Protein AF-N4X9B3-F1 (afdb_monomer_lite)

Radius of gyration: 30.86 Å; chains: 1; bounding box: 71×64×68 Å

pLDDT: mean 73.77, std 20.28, range [36.12, 97.56]

Secondary structure (DSSP, 8-state):
--SEEESS---TTS-TTTTEEESS-TT-HHHHHHHHHH-TT-SSHHHHHHHHHHHHHHHHHHHHHHHHHHHHHHS--------------------------------------------------------GGG-------PPPPPPHHHHHHHHHHHHHT--HHHHHHHHTTS--

Structure (mmCIF, N/CA/C/O backbone):
data_AF-N4X9B3-F1
#
_entry.id   AF-N4X9B3-F1
#
loop_
_atom_site.group_PDB
_atom_site.id
_atom_site.type_symbol
_atom_site.label_atom_id
_atom_site.label_alt_id
_atom_site.label_comp_id
_atom_site.label_asym_id
_atom_site.label_entity_id
_atom_site.label_seq_id
_atom_site.pdbx_PDB_ins_code
_atom_site.Cartn_x
_atom_site.Cartn_y
_atom_site.Cartn_z
_atom_site.occupancy
_atom_site.B_iso_or_equiv
_atom_site.auth_seq_id
_atom_site.auth_comp_id
_atom_site.auth_asym_id
_atom_site.auth_atom_id
_atom_site.pdbx_PDB_model_num
ATOM 1 N N . MET A 1 1 ? -3.270 -14.265 3.315 1.00 54.16 1 MET A N 1
ATOM 2 C CA . MET A 1 1 ? -1.987 -13.672 3.742 1.00 54.16 1 MET A CA 1
ATOM 3 C C . MET A 1 1 ? -2.144 -12.175 3.695 1.00 54.16 1 MET A C 1
ATOM 5 O O . MET A 1 1 ? -2.194 -11.606 2.605 1.00 54.16 1 MET A O 1
ATOM 9 N N . ASP A 1 2 ? -2.333 -11.553 4.848 1.00 78.19 2 ASP A N 1
ATOM 10 C CA . ASP A 1 2 ? -2.399 -10.099 4.936 1.00 78.19 2 ASP A CA 1
ATOM 11 C C . ASP A 1 2 ? -0.998 -9.547 4.698 1.00 78.19 2 ASP A C 1
ATOM 13 O O . ASP A 1 2 ? -0.010 -10.062 5.212 1.00 78.19 2 ASP A O 1
ATOM 17 N N . THR A 1 3 ? -0.888 -8.576 3.798 1.00 89.25 3 THR A N 1
ATOM 18 C CA . THR A 1 3 ? 0.404 -8.013 3.368 1.00 89.25 3 THR A CA 1
ATOM 19 C C . THR A 1 3 ? 0.916 -6.963 4.350 1.00 89.25 3 THR A C 1
ATOM 21 O O . THR A 1 3 ? 2.100 -6.630 4.332 1.00 89.25 3 THR A O 1
ATOM 24 N N . ILE A 1 4 ? 0.026 -6.452 5.200 1.00 93.12 4 ILE A N 1
ATOM 25 C CA . ILE A 1 4 ? 0.251 -5.367 6.150 1.00 93.12 4 ILE A CA 1
ATOM 26 C C . ILE A 1 4 ? -0.215 -5.844 7.522 1.00 93.12 4 ILE A C 1
ATOM 28 O O . ILE A 1 4 ? -1.193 -6.585 7.622 1.00 93.12 4 ILE A O 1
ATOM 32 N N . LYS A 1 5 ? 0.499 -5.419 8.559 1.00 91.62 5 LYS A N 1
ATOM 33 C CA . LYS A 1 5 ? 0.134 -5.580 9.962 1.00 91.62 5 LYS A CA 1
ATOM 34 C C . LYS A 1 5 ? 0.232 -4.241 10.678 1.00 91.62 5 LYS A C 1
ATOM 36 O O . LYS A 1 5 ? 0.987 -3.355 10.274 1.00 91.62 5 LYS A O 1
ATOM 41 N N . ARG A 1 6 ? -0.488 -4.139 11.786 1.00 90.44 6 ARG A N 1
ATOM 42 C CA . ARG A 1 6 ? -0.402 -3.019 12.713 1.00 90.44 6 ARG A CA 1
ATOM 43 C C . ARG A 1 6 ? 0.499 -3.408 13.887 1.00 90.44 6 ARG A C 1
ATOM 45 O O . ARG A 1 6 ? 0.304 -4.452 14.501 1.00 90.44 6 ARG A O 1
ATOM 52 N N . VAL A 1 7 ? 1.517 -2.594 14.161 1.00 89.25 7 VAL A N 1
ATOM 53 C CA . VAL A 1 7 ? 2.490 -2.831 15.246 1.00 89.25 7 VAL A CA 1
ATOM 54 C C . VAL A 1 7 ? 1.980 -2.304 16.584 1.00 89.25 7 VAL A C 1
ATOM 56 O O . VAL A 1 7 ? 2.320 -2.849 17.630 1.00 89.25 7 VAL A O 1
ATOM 59 N N . ARG A 1 8 ? 1.164 -1.246 16.557 1.00 82.81 8 ARG A N 1
ATOM 60 C CA . ARG A 1 8 ? 0.613 -0.590 17.748 1.00 82.81 8 ARG A CA 1
ATOM 61 C C . ARG A 1 8 ? -0.896 -0.420 17.625 1.00 82.81 8 ARG A C 1
ATOM 63 O O . ARG A 1 8 ? -1.336 -0.079 16.531 1.00 82.81 8 ARG A O 1
ATOM 70 N N . PRO A 1 9 ? -1.675 -0.613 18.702 1.00 82.94 9 PRO A N 1
ATOM 71 C CA . PRO A 1 9 ? -3.110 -0.347 18.686 1.00 82.94 9 PRO A CA 1
ATOM 72 C C . PRO A 1 9 ? -3.422 1.060 18.168 1.00 82.94 9 PRO A C 1
ATOM 74 O O . PRO A 1 9 ? -2.668 1.996 18.432 1.00 82.94 9 PRO A O 1
ATOM 77 N N . THR A 1 10 ? -4.518 1.196 17.425 1.00 82.81 10 THR A N 1
ATOM 78 C CA . THR A 1 10 ? -5.008 2.499 16.964 1.00 82.81 10 THR A CA 1
ATOM 79 C C . THR A 1 10 ? -5.423 3.331 18.178 1.00 82.81 10 THR A C 1
ATOM 81 O O . THR A 1 10 ? -6.200 2.853 19.002 1.00 82.81 10 THR A O 1
ATOM 84 N N . SER A 1 11 ? -4.877 4.542 18.287 1.00 85.38 11 SER A N 1
ATOM 85 C CA . SER A 1 11 ? -5.268 5.564 19.262 1.00 85.38 11 SER A CA 1
ATOM 86 C C . SER A 1 11 ? -5.831 6.765 18.509 1.00 85.38 11 SER A C 1
ATOM 88 O O . SER A 1 11 ? -5.355 7.050 17.410 1.00 85.38 11 SER A O 1
ATOM 90 N N . ASP A 1 12 ? -6.784 7.481 19.102 1.00 87.50 12 ASP A N 1
ATOM 91 C CA . ASP A 1 12 ? -7.399 8.671 18.495 1.00 87.50 12 ASP A CA 1
ATOM 92 C C . ASP A 1 12 ? -6.419 9.854 18.399 1.00 87.50 12 ASP A C 1
ATOM 94 O O . ASP A 1 12 ? -6.560 10.718 17.535 1.00 87.50 12 ASP A O 1
ATOM 98 N N . ASP A 1 13 ? -5.381 9.860 19.240 1.00 90.19 13 ASP A N 1
ATOM 99 C CA . ASP A 1 13 ? -4.345 10.900 19.258 1.00 90.19 13 ASP A CA 1
ATOM 100 C C . ASP A 1 13 ? -3.290 10.735 18.147 1.00 90.19 13 ASP A C 1
ATOM 102 O O . ASP A 1 13 ? -2.460 11.622 17.928 1.00 90.19 13 ASP A O 1
ATOM 106 N N . GLU A 1 14 ? -3.260 9.586 17.463 1.00 89.44 14 GLU A N 1
ATOM 107 C CA . GLU A 1 14 ? -2.256 9.278 16.444 1.00 89.44 14 GLU A CA 1
ATOM 108 C C . GLU A 1 14 ? -2.865 9.155 15.045 1.00 89.44 14 GLU A C 1
ATOM 110 O O . GLU A 1 14 ? -4.003 8.736 14.852 1.00 89.44 14 GLU A O 1
ATOM 115 N N . GLU A 1 15 ? -2.065 9.476 14.026 1.00 89.44 15 GLU A N 1
ATOM 116 C CA . GLU A 1 15 ? -2.485 9.299 12.638 1.00 89.44 15 GLU A CA 1
ATOM 117 C C . GLU A 1 15 ? -2.846 7.826 12.357 1.00 89.44 15 GLU A C 1
ATOM 119 O O . GLU A 1 15 ? -2.089 6.920 12.723 1.00 89.44 15 GLU A O 1
ATOM 124 N N . PRO A 1 16 ? -3.936 7.543 11.622 1.00 86.50 16 PRO A N 1
ATOM 125 C CA . PRO A 1 16 ? -4.442 6.179 11.451 1.00 86.50 16 PRO A CA 1
ATOM 126 C C . PRO A 1 16 ? -3.478 5.256 10.686 1.00 86.50 16 PRO A C 1
ATOM 128 O O . PRO A 1 16 ? -3.551 4.031 10.819 1.00 86.50 16 PRO A O 1
ATOM 131 N N . TRP A 1 17 ? -2.554 5.823 9.902 1.00 87.50 17 TRP A N 1
ATOM 132 C CA . TRP A 1 17 ? -1.505 5.087 9.188 1.00 87.50 17 TRP A CA 1
ATOM 133 C C . TRP A 1 17 ? -0.228 4.861 10.012 1.00 87.50 17 TRP A C 1
ATOM 135 O O . TRP A 1 17 ? 0.674 4.148 9.561 1.00 87.50 17 TRP A O 1
ATOM 145 N N . LYS A 1 18 ? -0.114 5.452 11.206 1.00 89.56 18 LYS A N 1
ATOM 146 C CA . LYS A 1 18 ? 1.061 5.305 12.066 1.00 89.56 18 LYS A CA 1
ATOM 147 C C . LYS A 1 18 ? 1.142 3.876 12.610 1.00 89.56 18 LYS A C 1
ATOM 149 O O . LYS A 1 18 ? 0.149 3.285 13.025 1.00 89.56 18 LYS A O 1
ATOM 154 N N . GLY A 1 19 ? 2.343 3.295 12.570 1.00 89.12 19 GLY A N 1
ATOM 155 C CA . GLY A 1 19 ? 2.579 1.920 13.026 1.00 89.12 19 GLY A CA 1
ATOM 156 C C . GLY A 1 19 ? 2.074 0.826 12.076 1.00 89.12 19 GLY A C 1
ATOM 157 O O . GLY A 1 19 ? 2.030 -0.338 12.478 1.00 89.12 19 GLY A O 1
ATOM 158 N N . LEU A 1 20 ? 1.705 1.169 10.837 1.00 92.06 20 LEU A N 1
ATOM 159 C CA . LEU A 1 20 ? 1.462 0.187 9.783 1.00 92.06 20 LEU A CA 1
ATOM 160 C C . LEU A 1 20 ? 2.781 -0.277 9.168 1.00 92.06 20 LEU A C 1
ATOM 162 O O . LEU A 1 20 ? 3.582 0.529 8.696 1.00 92.06 20 LEU A O 1
ATOM 166 N N . GLU A 1 21 ? 2.975 -1.590 9.111 1.00 93.38 21 GLU A N 1
ATOM 167 C CA . GLU A 1 21 ? 4.160 -2.203 8.521 1.00 93.38 21 GLU A CA 1
ATOM 168 C C . GLU A 1 21 ? 3.781 -3.300 7.534 1.00 93.38 21 GLU A C 1
ATOM 170 O O . GLU A 1 21 ? 2.856 -4.082 7.755 1.00 93.38 21 GLU A O 1
ATOM 175 N N . PHE A 1 22 ? 4.539 -3.405 6.444 1.00 92.88 22 PHE A N 1
ATOM 176 C CA . PHE A 1 22 ? 4.443 -4.565 5.569 1.00 92.88 22 PHE A CA 1
ATOM 177 C C . PHE A 1 22 ? 5.091 -5.773 6.246 1.00 92.88 22 PHE A C 1
ATOM 179 O O . PHE A 1 22 ? 6.189 -5.681 6.793 1.00 92.88 22 PHE A O 1
ATOM 186 N N . ASN A 1 23 ? 4.439 -6.932 6.158 1.00 91.06 23 ASN A N 1
ATOM 187 C CA . ASN A 1 23 ? 4.983 -8.186 6.695 1.00 91.06 23 ASN A CA 1
ATOM 188 C C . ASN A 1 23 ? 6.296 -8.590 6.016 1.00 91.06 23 ASN A C 1
ATOM 190 O O . ASN A 1 23 ? 7.116 -9.305 6.589 1.00 91.06 23 ASN A O 1
ATOM 194 N N . GLN A 1 24 ? 6.494 -8.115 4.789 1.00 89.50 24 GLN A N 1
ATOM 195 C CA . GLN A 1 24 ? 7.703 -8.322 4.016 1.00 89.50 24 GLN A CA 1
ATOM 196 C C . GLN A 1 24 ? 8.525 -7.042 3.938 1.00 89.50 24 GLN A C 1
ATOM 198 O O . GLN A 1 24 ? 7.986 -5.934 3.930 1.00 89.50 24 GLN A O 1
ATOM 203 N N . ARG A 1 25 ? 9.846 -7.200 3.806 1.00 87.44 25 ARG A N 1
ATOM 204 C CA . ARG A 1 25 ? 10.758 -6.066 3.636 1.00 87.44 25 ARG A CA 1
ATOM 205 C C . ARG A 1 25 ? 10.350 -5.232 2.424 1.00 87.44 25 ARG A C 1
ATOM 207 O O . ARG A 1 25 ? 10.086 -5.770 1.343 1.00 87.44 25 ARG A O 1
ATOM 214 N N . PHE A 1 26 ? 10.330 -3.917 2.616 1.00 84.31 26 PHE A N 1
ATOM 215 C CA . PHE A 1 26 ? 9.987 -2.970 1.566 1.00 84.31 26 PHE A CA 1
ATOM 216 C C . PHE A 1 26 ? 10.929 -3.141 0.367 1.00 84.31 26 PHE A C 1
ATOM 218 O O . PHE A 1 26 ? 12.144 -3.226 0.533 1.00 84.31 26 PHE A O 1
ATOM 225 N N . GLY A 1 27 ? 10.361 -3.227 -0.837 1.00 82.44 27 GLY A N 1
ATOM 226 C CA . GLY A 1 27 ? 11.126 -3.422 -2.072 1.00 82.44 27 GLY A CA 1
ATOM 227 C C . GLY A 1 27 ? 11.612 -4.852 -2.335 1.00 82.44 27 GLY A C 1
ATOM 228 O O . GLY A 1 27 ? 12.341 -5.051 -3.298 1.00 82.44 27 GLY A O 1
ATOM 229 N N . SER A 1 28 ? 11.225 -5.843 -1.525 1.00 90.25 28 SER A N 1
ATOM 230 C CA . SER A 1 28 ? 11.498 -7.249 -1.851 1.00 90.25 28 SER A CA 1
ATOM 231 C C . SER A 1 28 ? 10.664 -7.731 -3.046 1.00 90.25 28 SER A C 1
ATOM 233 O O . SER A 1 28 ? 9.491 -7.374 -3.179 1.00 90.25 28 SER A O 1
ATOM 235 N N . ASP A 1 29 ? 11.251 -8.588 -3.887 1.00 92.56 29 ASP A N 1
ATOM 236 C CA . ASP A 1 29 ? 10.563 -9.171 -5.052 1.00 92.56 29 ASP A CA 1
ATOM 237 C C . ASP A 1 29 ? 9.329 -9.982 -4.637 1.00 92.56 29 ASP A C 1
ATOM 239 O O . ASP A 1 29 ? 8.281 -9.907 -5.273 1.00 92.56 29 ASP A O 1
ATOM 243 N N . ARG A 1 30 ? 9.404 -10.668 -3.488 1.00 92.38 30 ARG A N 1
ATOM 244 C CA . ARG A 1 30 ? 8.264 -11.394 -2.913 1.00 92.38 30 ARG A CA 1
ATOM 245 C C . ARG A 1 30 ? 7.073 -10.473 -2.625 1.00 92.38 30 ARG A C 1
ATOM 247 O O . ARG A 1 30 ? 5.941 -10.830 -2.948 1.00 92.38 30 ARG A O 1
ATOM 254 N N . LEU A 1 31 ? 7.316 -9.275 -2.082 1.00 92.75 31 LEU A N 1
ATOM 255 C CA . LEU A 1 31 ? 6.254 -8.308 -1.797 1.00 92.75 31 LEU A CA 1
ATOM 256 C C . LEU A 1 31 ? 5.653 -7.795 -3.103 1.00 92.75 31 LEU A C 1
ATOM 258 O O . LEU A 1 31 ? 4.438 -7.633 -3.211 1.00 92.75 31 LEU A O 1
ATOM 262 N N . TYR A 1 32 ? 6.503 -7.547 -4.101 1.00 93.69 32 TYR A N 1
ATOM 263 C CA . TYR A 1 32 ? 6.062 -7.136 -5.427 1.00 93.69 32 TYR A CA 1
ATOM 264 C C . TYR A 1 32 ? 5.141 -8.183 -6.064 1.00 93.69 32 TYR A C 1
ATOM 266 O O . TYR A 1 32 ? 4.063 -7.821 -6.542 1.00 93.69 32 TYR A O 1
ATOM 274 N N . ASP A 1 33 ? 5.530 -9.457 -6.041 1.00 94.44 33 ASP A N 1
ATOM 275 C CA . ASP A 1 33 ? 4.761 -10.549 -6.639 1.00 94.44 33 ASP A CA 1
ATOM 276 C C . ASP A 1 33 ? 3.417 -10.757 -5.933 1.00 94.44 33 ASP A C 1
ATOM 278 O O . ASP A 1 33 ? 2.380 -10.878 -6.593 1.00 94.44 33 ASP A O 1
ATOM 282 N N . GLU A 1 34 ? 3.392 -10.707 -4.598 1.00 94.75 34 GLU A N 1
ATOM 283 C CA . GLU A 1 34 ? 2.146 -10.777 -3.827 1.00 94.75 34 GLU A CA 1
ATOM 284 C C . GLU A 1 34 ? 1.206 -9.612 -4.137 1.00 94.75 34 GLU A C 1
ATOM 286 O O . GLU A 1 34 ? 0.014 -9.816 -4.392 1.00 94.75 34 GLU A O 1
ATOM 291 N N . LEU A 1 35 ? 1.734 -8.386 -4.155 1.00 95.44 35 LEU A N 1
ATOM 292 C CA . LEU A 1 35 ? 0.951 -7.196 -4.470 1.00 95.44 35 LEU A CA 1
ATOM 293 C C . LEU A 1 35 ? 0.450 -7.214 -5.916 1.00 95.44 35 LEU A C 1
ATOM 295 O O . LEU A 1 35 ? -0.678 -6.802 -6.174 1.00 95.44 35 LEU A O 1
ATOM 299 N N . LYS A 1 36 ? 1.254 -7.709 -6.862 1.00 95.94 36 LYS A N 1
ATOM 300 C CA . LYS A 1 36 ? 0.857 -7.875 -8.265 1.00 95.94 36 LYS A CA 1
ATOM 301 C C . LYS A 1 36 ? -0.261 -8.899 -8.419 1.00 95.94 36 LYS A C 1
ATOM 303 O O . LYS A 1 36 ? -1.176 -8.667 -9.203 1.00 95.94 36 LYS A O 1
ATOM 308 N N . LYS A 1 37 ? -0.200 -10.000 -7.666 1.00 95.56 37 LYS A N 1
ATOM 309 C CA . LYS A 1 37 ? -1.234 -11.038 -7.663 1.00 95.56 37 LYS A CA 1
ATOM 310 C C . LYS A 1 37 ? -2.549 -10.535 -7.063 1.00 95.56 37 LYS A C 1
ATOM 312 O O . LYS A 1 37 ? -3.601 -10.819 -7.621 1.00 95.56 37 LYS A O 1
ATOM 317 N N . LYS A 1 38 ? -2.498 -9.802 -5.944 1.00 95.56 38 LYS A N 1
ATOM 318 C CA . LYS A 1 38 ? -3.699 -9.262 -5.278 1.00 95.56 38 LYS A CA 1
ATOM 319 C C . LYS A 1 38 ? -4.328 -8.087 -6.014 1.00 95.56 38 LYS A C 1
ATOM 321 O O . LYS A 1 38 ? -5.547 -7.970 -6.018 1.00 95.56 38 LYS A O 1
ATOM 326 N N . TYR A 1 39 ? -3.508 -7.219 -6.599 1.00 96.25 39 TYR A N 1
ATOM 327 C CA . TYR A 1 39 ? -3.976 -5.987 -7.221 1.00 96.25 39 TYR A CA 1
ATOM 328 C C . TYR A 1 39 ? -3.512 -5.876 -8.683 1.00 96.25 39 TYR A C 1
ATOM 330 O O . TYR A 1 39 ? -2.706 -4.994 -9.023 1.00 96.25 39 TYR A O 1
ATOM 338 N N . PRO A 1 40 ? -3.994 -6.775 -9.564 1.00 97.12 40 PRO A N 1
ATOM 339 C CA . PRO A 1 40 ? -3.588 -6.810 -10.967 1.00 97.12 40 PRO A CA 1
ATOM 340 C C . PRO A 1 40 ? -4.034 -5.568 -11.752 1.00 97.12 40 PRO A C 1
ATOM 342 O O . PRO A 1 40 ? -3.414 -5.234 -12.758 1.00 97.12 40 PRO A O 1
ATOM 345 N N . GLN A 1 41 ? -5.065 -4.859 -11.282 1.00 97.56 41 GLN A N 1
ATOM 346 C CA . GLN A 1 41 ? -5.617 -3.666 -11.925 1.00 97.56 41 GLN A CA 1
ATOM 347 C C . GLN A 1 41 ? -4.671 -2.458 -11.910 1.00 97.56 41 GLN A C 1
ATOM 349 O O . GLN A 1 41 ? -4.795 -1.574 -12.754 1.00 97.56 41 GLN A O 1
ATOM 354 N N . TYR A 1 42 ? -3.721 -2.397 -10.971 1.00 96.81 42 TYR A N 1
ATOM 355 C CA . TYR A 1 42 ? -2.782 -1.278 -10.895 1.00 96.81 42 TYR A CA 1
ATOM 356 C C . TYR A 1 42 ? -1.491 -1.581 -11.646 1.00 96.81 42 TYR A C 1
ATOM 358 O O . TYR A 1 42 ? -0.944 -2.689 -11.589 1.00 96.81 42 TYR A O 1
ATOM 366 N N . THR A 1 43 ? -0.959 -0.563 -12.315 1.00 94.06 43 THR A N 1
ATOM 367 C CA . THR A 1 43 ? 0.172 -0.711 -13.235 1.00 94.06 43 THR A CA 1
ATOM 368 C C . THR A 1 43 ? 1.518 -0.612 -12.524 1.00 94.06 43 THR A C 1
ATOM 370 O O . THR A 1 43 ? 2.452 -1.325 -12.893 1.00 94.06 43 THR A O 1
ATOM 373 N N . CYS A 1 44 ? 1.631 0.210 -11.474 1.00 94.94 44 CYS A N 1
ATOM 374 C CA . CYS A 1 44 ? 2.887 0.415 -10.750 1.00 94.94 44 CYS A CA 1
ATOM 375 C C . CYS A 1 44 ? 2.858 -0.130 -9.312 1.00 94.94 44 CYS A C 1
ATOM 377 O O . CYS A 1 44 ? 1.813 -0.190 -8.664 1.00 94.94 44 CYS A O 1
ATOM 379 N N . LEU A 1 45 ? 4.035 -0.506 -8.789 1.00 93.19 45 LEU A N 1
ATOM 380 C CA . LEU A 1 45 ? 4.177 -1.038 -7.425 1.00 93.19 45 LEU A CA 1
ATOM 381 C C . LEU A 1 45 ? 3.642 -0.057 -6.377 1.00 93.19 45 LEU A C 1
ATOM 383 O O . LEU A 1 45 ? 2.929 -0.468 -5.469 1.00 93.19 45 LEU A O 1
ATOM 387 N N . ARG A 1 46 ? 3.927 1.239 -6.539 1.00 94.69 46 ARG A N 1
ATOM 388 C CA . ARG A 1 46 ? 3.468 2.282 -5.616 1.00 94.69 46 ARG A CA 1
ATOM 389 C C . ARG A 1 46 ? 1.942 2.304 -5.490 1.00 94.69 46 ARG A C 1
ATOM 391 O O . ARG A 1 46 ? 1.425 2.351 -4.382 1.00 94.69 46 ARG A O 1
ATOM 398 N N . GLN A 1 47 ? 1.213 2.215 -6.605 1.00 96.75 47 GLN A N 1
ATOM 399 C CA . GLN A 1 47 ? -0.252 2.133 -6.578 1.00 96.75 47 GLN A CA 1
ATOM 400 C C . GLN A 1 47 ? -0.732 0.881 -5.847 1.00 96.75 47 GLN A C 1
ATOM 402 O O . GLN A 1 47 ? -1.630 0.971 -5.019 1.00 96.75 47 GLN A O 1
ATOM 407 N N . ARG A 1 48 ? -0.104 -0.274 -6.100 1.00 96.56 48 ARG A N 1
ATOM 408 C CA . ARG A 1 48 ? -0.457 -1.523 -5.411 1.00 96.56 48 ARG A CA 1
ATOM 409 C C . ARG A 1 48 ? -0.193 -1.448 -3.908 1.00 96.56 48 ARG A C 1
ATOM 411 O O . ARG A 1 48 ? -0.985 -1.967 -3.133 1.00 96.56 48 ARG A O 1
ATOM 418 N N . GLN A 1 49 ? 0.884 -0.781 -3.493 1.00 94.62 49 GLN A N 1
ATOM 419 C CA . GLN A 1 49 ? 1.175 -0.525 -2.081 1.00 94.62 49 GLN A CA 1
ATOM 420 C C . GLN A 1 49 ? 0.092 0.350 -1.444 1.00 94.62 49 GLN A C 1
ATOM 422 O O . GLN A 1 49 ? -0.442 -0.022 -0.405 1.00 94.62 49 GLN A O 1
ATOM 427 N N . HIS A 1 50 ? -0.283 1.464 -2.083 1.00 95.19 50 HIS A N 1
ATOM 428 C CA . HIS A 1 50 ? -1.369 2.315 -1.589 1.00 95.19 50 HIS A CA 1
ATOM 429 C C . HIS A 1 50 ? -2.701 1.563 -1.519 1.00 95.19 50 HIS A C 1
ATOM 431 O O . HIS A 1 50 ? -3.384 1.632 -0.504 1.00 95.19 50 HIS A O 1
ATOM 437 N N . ALA A 1 51 ? -3.045 0.792 -2.551 1.00 96.00 51 ALA A N 1
ATOM 438 C CA . ALA A 1 51 ? -4.257 -0.018 -2.559 1.00 96.00 51 ALA A CA 1
ATOM 439 C C . ALA A 1 51 ? -4.268 -1.059 -1.434 1.00 96.00 51 ALA A C 1
ATOM 441 O O . ALA A 1 51 ? -5.296 -1.252 -0.793 1.00 96.00 51 ALA A O 1
ATOM 442 N N . ALA A 1 52 ? -3.120 -1.679 -1.149 1.00 95.25 52 ALA A N 1
ATOM 443 C CA . ALA A 1 52 ? -2.991 -2.599 -0.028 1.00 95.25 52 ALA A CA 1
ATOM 444 C C . ALA A 1 52 ? -3.241 -1.920 1.321 1.00 95.25 52 ALA A C 1
ATOM 446 O O . ALA A 1 52 ? -3.941 -2.490 2.153 1.00 95.25 52 ALA A O 1
ATOM 447 N N . VAL A 1 53 ? -2.706 -0.712 1.521 1.00 94.81 53 VAL A N 1
ATOM 448 C CA . VAL A 1 53 ? -2.938 0.079 2.741 1.00 94.81 53 VAL A CA 1
ATOM 449 C C . VAL A 1 53 ? -4.413 0.456 2.868 1.00 94.81 53 VAL A C 1
ATOM 451 O O . VAL A 1 53 ? -4.996 0.273 3.930 1.00 94.81 53 VAL A O 1
ATOM 454 N N . ILE A 1 54 ? -5.040 0.923 1.786 1.00 95.12 54 ILE A N 1
ATOM 455 C CA . ILE A 1 54 ? -6.464 1.290 1.784 1.00 95.12 54 ILE A CA 1
ATOM 456 C C . ILE A 1 54 ? -7.336 0.081 2.130 1.00 95.12 54 ILE A C 1
ATOM 458 O O . ILE A 1 54 ? -8.194 0.184 3.001 1.00 95.12 54 ILE A O 1
ATOM 462 N N . ALA A 1 55 ? -7.097 -1.065 1.489 1.00 95.12 55 ALA A N 1
ATOM 463 C CA . ALA A 1 55 ? -7.855 -2.287 1.750 1.00 95.12 55 ALA A CA 1
ATOM 464 C C . ALA A 1 55 ? -7.723 -2.740 3.213 1.00 95.12 55 ALA A C 1
ATOM 466 O O . ALA A 1 55 ? -8.708 -3.146 3.824 1.00 95.12 55 ALA A O 1
ATOM 467 N N . PHE A 1 56 ? -6.521 -2.619 3.785 1.00 95.06 56 PHE A N 1
ATOM 4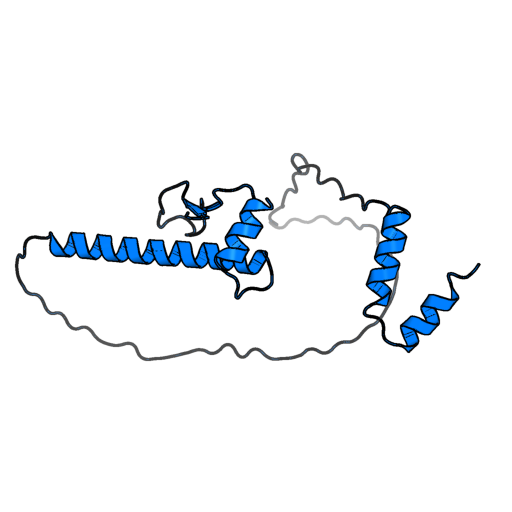68 C CA . PHE A 1 56 ? -6.282 -2.909 5.197 1.00 95.06 56 PHE A CA 1
ATOM 469 C C . PHE A 1 56 ? -7.094 -1.981 6.114 1.00 95.06 56 PHE A C 1
ATOM 471 O O . PHE A 1 56 ? -7.824 -2.459 6.977 1.00 95.06 56 PHE A O 1
ATOM 478 N N . LEU A 1 57 ? -7.042 -0.665 5.887 1.00 92.75 57 LEU A N 1
ATOM 479 C CA . LEU A 1 57 ? -7.788 0.309 6.693 1.00 92.75 57 LEU A CA 1
ATOM 480 C C . LEU A 1 57 ? -9.309 0.118 6.579 1.00 92.75 57 LEU A C 1
ATOM 482 O O . LEU A 1 57 ? -10.026 0.219 7.569 1.00 92.75 57 LEU A O 1
ATOM 486 N N . GLN A 1 58 ? -9.815 -0.211 5.389 1.00 94.62 58 GLN A N 1
ATOM 487 C CA . GLN A 1 58 ? -11.232 -0.535 5.191 1.00 94.62 58 GLN A CA 1
ATOM 488 C C . GLN A 1 58 ? -11.657 -1.770 5.989 1.00 94.62 58 GLN A C 1
ATOM 490 O O . GLN A 1 58 ? -12.739 -1.785 6.573 1.00 94.62 58 GLN A O 1
ATOM 495 N N . GLN A 1 59 ? -10.809 -2.799 6.033 1.00 93.75 59 GLN A N 1
ATOM 496 C CA . GLN A 1 59 ? -11.056 -3.986 6.844 1.00 93.75 59 GLN A CA 1
ATOM 497 C C . GLN A 1 59 ? -11.070 -3.646 8.340 1.00 93.75 59 GLN A C 1
ATOM 499 O O . GLN A 1 59 ? -11.944 -4.129 9.057 1.00 93.75 59 GLN A O 1
ATOM 504 N N . GLU A 1 60 ? -10.158 -2.794 8.813 1.00 92.00 60 GLU A N 1
ATOM 505 C CA . GLU A 1 60 ? -10.148 -2.341 10.210 1.00 92.00 60 GLU A CA 1
ATOM 506 C C . GLU A 1 60 ? -11.423 -1.582 10.585 1.00 92.00 60 GLU A C 1
ATOM 508 O O . GLU A 1 60 ? -12.030 -1.892 11.609 1.00 92.00 60 GLU A O 1
ATOM 513 N N . LEU A 1 61 ? -11.891 -0.668 9.730 1.00 92.62 61 LEU A N 1
ATOM 514 C CA . LEU A 1 61 ? -13.155 0.043 9.947 1.00 92.62 61 LEU A CA 1
ATOM 515 C C . LEU A 1 61 ? -14.339 -0.923 10.080 1.00 92.62 61 LEU A C 1
ATOM 517 O O . LEU A 1 61 ? -15.181 -0.762 10.961 1.00 92.62 61 LEU A O 1
ATOM 521 N N . GLN A 1 62 ? -14.389 -1.969 9.252 1.00 95.00 62 GLN A N 1
ATOM 522 C CA . GLN A 1 62 ? -15.429 -2.996 9.364 1.00 95.00 62 GLN A CA 1
ATOM 523 C C . GLN A 1 62 ? -15.342 -3.779 10.678 1.00 95.00 62 GLN A C 1
ATOM 525 O O . GLN A 1 62 ? -16.373 -4.170 11.224 1.00 95.00 62 GLN A O 1
ATOM 530 N N . VAL A 1 63 ? -14.135 -4.041 11.183 1.00 92.00 63 VAL A N 1
ATOM 531 C CA . VAL A 1 63 ? -13.940 -4.710 12.477 1.00 92.00 63 VAL A CA 1
ATOM 532 C C . VAL A 1 63 ? -14.401 -3.813 13.624 1.00 92.00 63 VAL A C 1
ATOM 534 O O . VAL A 1 63 ? -15.095 -4.302 14.513 1.00 92.00 63 VAL A O 1
ATOM 537 N N . MET A 1 64 ? -14.077 -2.517 13.588 1.00 89.94 64 MET A N 1
ATOM 538 C CA . MET A 1 64 ? -14.541 -1.545 14.584 1.00 89.94 64 MET A CA 1
ATOM 539 C C . MET A 1 64 ? -16.070 -1.464 14.611 1.00 89.94 64 MET A C 1
ATOM 541 O O . MET A 1 64 ? -16.661 -1.689 15.663 1.00 89.94 64 MET A O 1
ATOM 545 N N . ALA A 1 65 ? -16.712 -1.304 13.450 1.00 92.81 65 ALA A N 1
ATOM 546 C CA . ALA A 1 65 ? -18.172 -1.250 13.350 1.00 92.81 65 ALA A CA 1
ATOM 547 C C . ALA A 1 65 ? -18.852 -2.530 13.874 1.00 92.81 65 ALA A C 1
ATOM 549 O O . ALA A 1 65 ? -19.871 -2.478 14.561 1.00 92.81 65 ALA A O 1
ATOM 550 N N . LYS A 1 66 ? -18.276 -3.706 13.590 1.00 93.19 66 LYS A N 1
ATOM 551 C CA . LYS A 1 66 ? -18.782 -4.984 14.121 1.00 93.19 66 LYS A CA 1
ATOM 552 C C . LYS A 1 66 ? -18.620 -5.087 15.636 1.00 93.19 66 LYS A C 1
ATOM 554 O O . LYS A 1 66 ? -19.494 -5.641 16.296 1.00 93.19 66 LYS A O 1
ATOM 559 N N . LYS A 1 67 ? -17.507 -4.593 16.181 1.00 91.50 67 LYS A N 1
ATOM 560 C CA . LYS A 1 67 ? -17.244 -4.594 17.624 1.00 91.50 67 LYS A CA 1
ATOM 561 C C . LYS A 1 67 ? -18.223 -3.680 18.361 1.00 91.50 67 LYS A C 1
ATOM 563 O O . LYS A 1 67 ? -18.754 -4.089 19.386 1.00 91.50 67 LYS A O 1
ATOM 568 N N . GLU A 1 68 ? -18.480 -2.491 17.826 1.00 90.75 68 GLU A N 1
ATOM 569 C CA . GLU A 1 68 ? -19.483 -1.559 18.355 1.00 90.75 68 GLU A CA 1
ATOM 570 C C . GLU A 1 68 ? -20.879 -2.187 18.338 1.00 90.75 68 GLU A C 1
ATOM 572 O O . GLU A 1 68 ? -21.528 -2.263 19.376 1.00 90.75 68 GLU A O 1
ATOM 577 N N . ALA A 1 69 ? -21.296 -2.764 17.207 1.00 90.75 69 ALA A N 1
ATOM 578 C CA . ALA A 1 69 ? -22.586 -3.447 17.107 1.00 90.75 69 ALA A CA 1
ATOM 579 C C . ALA A 1 69 ? -22.733 -4.618 18.102 1.00 90.75 69 ALA A C 1
ATOM 581 O O . ALA A 1 69 ? -23.820 -4.857 18.625 1.00 90.75 69 ALA A O 1
ATOM 582 N N . ALA A 1 70 ? -21.649 -5.351 18.379 1.00 89.19 70 ALA A N 1
ATOM 583 C CA . ALA A 1 70 ? -21.655 -6.434 19.362 1.00 89.19 70 ALA A CA 1
ATOM 584 C C . ALA A 1 70 ? -21.783 -5.923 20.808 1.00 89.19 70 ALA A C 1
ATOM 586 O O . ALA A 1 70 ? -22.460 -6.563 21.613 1.00 89.19 70 ALA A O 1
ATOM 587 N N . LEU A 1 71 ? -21.165 -4.782 21.133 1.00 86.25 71 LEU A N 1
ATOM 588 C CA . LEU A 1 71 ? -21.305 -4.137 22.442 1.00 86.25 71 LEU A CA 1
ATOM 589 C C . LEU A 1 71 ? -22.744 -3.651 22.658 1.00 86.25 71 LEU A C 1
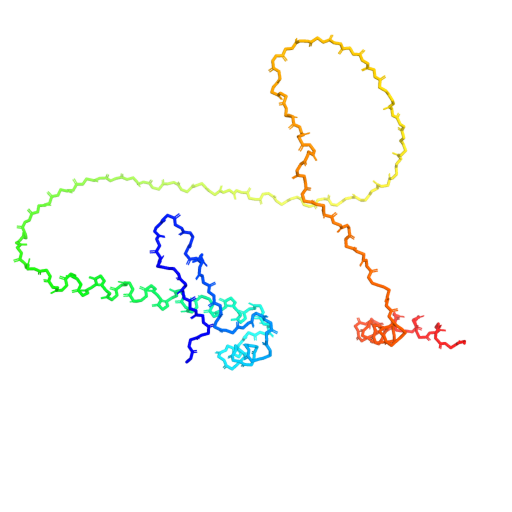ATOM 591 O O . LEU A 1 71 ? -23.338 -3.990 23.681 1.00 86.25 71 LEU A O 1
ATOM 595 N N . GLU A 1 72 ? -23.329 -2.977 21.665 1.00 83.06 72 GLU A N 1
ATOM 596 C CA . GLU A 1 72 ? -24.726 -2.518 21.690 1.00 83.06 72 GLU A CA 1
ATOM 597 C C . GLU A 1 72 ? -25.722 -3.680 21.843 1.00 83.06 72 GLU A C 1
ATOM 599 O O . GLU A 1 72 ? -26.667 -3.606 22.624 1.00 83.06 72 GLU A O 1
ATOM 604 N N . ALA A 1 73 ? -25.488 -4.808 21.163 1.00 78.50 73 ALA A N 1
ATOM 605 C CA . ALA A 1 73 ? -26.347 -5.990 21.276 1.00 78.50 73 ALA A CA 1
ATOM 606 C C . ALA A 1 73 ? -26.266 -6.690 22.648 1.00 78.50 73 ALA A C 1
ATOM 608 O O . ALA A 1 73 ? -27.169 -7.450 23.002 1.00 78.50 73 ALA A O 1
ATOM 609 N N . SER A 1 74 ? -25.192 -6.461 23.408 1.00 72.25 74 SER A N 1
ATOM 610 C CA . SER A 1 74 ? -24.971 -7.057 24.733 1.00 72.25 74 SER A CA 1
ATOM 611 C C . SER A 1 74 ? -25.435 -6.175 25.899 1.00 72.25 74 SER A C 1
ATOM 613 O O . SER A 1 74 ? -25.426 -6.629 27.045 1.00 72.25 74 SER A O 1
ATOM 615 N N . ALA A 1 75 ? -25.860 -4.937 25.627 1.00 66.25 75 ALA A N 1
ATOM 616 C CA . ALA A 1 75 ? -26.350 -4.025 26.650 1.00 66.25 75 ALA A CA 1
ATOM 617 C C . ALA A 1 75 ? -27.766 -4.427 27.126 1.00 66.25 75 ALA A C 1
ATOM 619 O O . ALA A 1 75 ? -28.655 -4.675 26.302 1.00 66.25 75 ALA A O 1
ATOM 620 N N . PRO A 1 76 ? -28.025 -4.498 28.448 1.00 55.75 76 PRO A N 1
ATOM 621 C CA . PRO A 1 76 ? -29.365 -4.742 28.963 1.00 55.75 76 PRO A CA 1
ATOM 622 C C . PRO A 1 76 ? -30.271 -3.551 28.632 1.00 55.75 76 PRO A C 1
ATOM 624 O O . PRO A 1 76 ? -29.969 -2.411 28.978 1.00 55.75 76 PRO A O 1
ATOM 627 N N . LYS A 1 77 ? -31.404 -3.824 27.976 1.00 57.69 77 LYS A N 1
ATOM 628 C CA . LYS A 1 77 ? -32.449 -2.833 27.696 1.00 57.69 77 LYS A CA 1
ATOM 629 C C . LYS A 1 77 ? -33.048 -2.323 29.013 1.00 57.69 77 LYS A C 1
ATOM 631 O O . LYS A 1 77 ? -33.905 -2.985 29.594 1.00 57.69 77 LYS A O 1
ATOM 636 N N . GLN A 1 78 ? -32.615 -1.154 29.472 1.00 47.41 78 GLN A N 1
ATOM 637 C CA . GLN A 1 78 ? -33.412 -0.292 30.347 1.00 47.41 78 GLN A CA 1
ATOM 638 C C . GLN A 1 78 ? -33.923 0.882 29.501 1.00 47.41 78 GLN A C 1
ATOM 640 O O . GLN A 1 78 ? -33.232 1.328 28.589 1.00 47.41 78 GLN A O 1
ATOM 645 N N . GLY A 1 79 ? -35.187 1.248 29.717 1.00 46.03 79 GLY A N 1
ATOM 646 C CA . GLY A 1 79 ? -36.052 1.929 28.751 1.00 46.03 79 GLY A CA 1
ATOM 647 C C . GLY A 1 79 ? -35.664 3.363 28.370 1.00 46.03 79 GLY A C 1
ATOM 648 O O . GLY A 1 79 ? -34.965 4.051 29.108 1.00 46.03 79 GLY A O 1
ATOM 649 N N . GLU A 1 80 ? -36.123 3.769 27.177 1.00 54.69 80 GLU A N 1
ATOM 650 C CA . GLU A 1 80 ? -37.120 4.845 26.969 1.00 54.69 80 GLU A CA 1
ATOM 651 C C . GLU A 1 80 ? -37.258 5.830 28.161 1.00 54.69 80 GLU A C 1
ATOM 653 O O . GLU A 1 80 ? -37.508 5.403 29.280 1.00 54.69 80 GLU A O 1
ATOM 658 N N . GLU A 1 81 ? -37.160 7.162 28.072 1.00 55.12 81 GLU A N 1
ATOM 659 C CA . GLU A 1 81 ? -37.416 8.154 27.020 1.00 55.12 81 GLU A CA 1
ATOM 660 C C . GLU A 1 81 ? -36.751 9.473 27.477 1.00 55.12 81 GLU A C 1
ATOM 662 O O . GLU A 1 81 ? -36.782 9.779 28.669 1.00 55.12 81 GLU A O 1
ATOM 667 N N . ASN A 1 82 ? -36.217 10.307 26.575 1.00 48.03 82 ASN A N 1
ATOM 668 C CA . ASN A 1 82 ? -36.432 11.754 26.708 1.00 48.03 82 ASN A CA 1
ATOM 669 C C . ASN A 1 82 ? -36.091 12.517 25.426 1.00 48.03 82 ASN A C 1
ATOM 671 O O . ASN A 1 82 ? -34.942 12.658 25.011 1.00 48.03 82 ASN A O 1
ATOM 675 N N . SER A 1 83 ? -37.150 13.031 24.821 1.00 50.25 83 SER A N 1
ATOM 676 C CA . SER A 1 83 ? -37.178 14.018 23.754 1.00 50.25 83 SER A CA 1
ATOM 677 C C . SER A 1 83 ? -36.643 15.373 24.213 1.00 50.25 83 SER A C 1
ATOM 679 O O . SER A 1 83 ? -37.189 15.929 25.163 1.00 50.25 83 SER A O 1
ATOM 681 N N . ILE A 1 84 ? -35.710 15.977 23.468 1.00 42.25 84 ILE A N 1
ATOM 682 C CA . ILE A 1 84 ? -35.641 17.442 23.348 1.00 42.25 84 ILE A CA 1
ATOM 683 C C . ILE A 1 84 ? -35.208 17.822 21.924 1.00 42.25 84 ILE A C 1
ATOM 685 O O . ILE A 1 84 ? -34.088 17.560 21.494 1.00 42.25 84 ILE A O 1
ATOM 689 N N . SER A 1 85 ? -36.131 18.451 21.199 1.00 52.59 85 SER A N 1
ATOM 690 C CA . SER A 1 85 ? -35.906 19.161 19.939 1.00 52.59 85 SER A CA 1
ATOM 691 C C . SER A 1 85 ? -35.148 20.468 20.191 1.00 52.59 85 SER A C 1
ATOM 693 O O . SER A 1 85 ? -35.597 21.254 21.023 1.00 52.59 85 SER A O 1
ATOM 695 N N . LEU A 1 86 ? -34.091 20.779 19.427 1.00 49.91 86 LEU A N 1
ATOM 696 C CA . LEU A 1 86 ? -33.633 22.169 19.282 1.00 49.91 86 LEU A CA 1
ATOM 697 C C . LEU A 1 86 ? -32.922 22.450 17.941 1.00 49.91 86 LEU A C 1
ATOM 699 O O . LEU A 1 86 ? -31.754 22.146 17.746 1.00 49.91 86 LEU A O 1
ATOM 703 N N . LEU A 1 87 ? -33.719 23.016 17.031 1.00 43.44 87 LEU A N 1
ATOM 704 C CA . LEU A 1 87 ? -33.468 24.105 16.073 1.00 43.44 87 LEU A CA 1
ATOM 705 C C . LEU A 1 87 ? -32.068 24.349 15.451 1.00 43.44 87 LEU A C 1
ATOM 707 O O . LEU A 1 87 ? -31.119 24.731 16.120 1.00 43.44 87 LEU A O 1
ATOM 711 N N . GLN A 1 88 ? -32.115 24.389 14.109 1.00 39.78 88 GLN A N 1
ATOM 712 C CA . GLN A 1 88 ? -31.658 25.466 13.202 1.00 39.78 88 GLN A CA 1
ATOM 713 C C . GLN A 1 88 ? -30.161 25.740 12.966 1.00 39.78 88 GLN A C 1
ATOM 715 O O . GLN A 1 88 ? -29.372 25.988 13.865 1.00 39.78 88 GLN A O 1
ATOM 720 N N . GLY A 1 89 ? -29.846 25.880 11.671 1.00 41.09 89 GLY A N 1
ATOM 721 C CA . GLY A 1 89 ? -28.624 26.489 11.137 1.00 41.09 89 GLY A CA 1
ATOM 722 C C . GLY A 1 89 ? -28.352 25.985 9.718 1.00 41.09 89 GLY A C 1
ATOM 723 O O . GLY A 1 89 ? -27.544 25.091 9.526 1.00 41.09 89 GLY A O 1
ATOM 724 N N . VAL A 1 90 ? -29.221 26.288 8.750 1.00 43.09 90 VAL A N 1
ATOM 725 C CA . VAL A 1 90 ? -29.001 27.335 7.730 1.00 43.09 90 VAL A CA 1
ATOM 726 C C . VAL A 1 90 ? -27.626 27.244 7.068 1.00 43.09 90 VAL A C 1
ATOM 728 O O . VAL A 1 90 ? -26.592 27.568 7.645 1.00 43.09 90 VAL A O 1
ATOM 731 N N . GLU A 1 91 ? -27.685 26.843 5.802 1.00 45.66 91 GLU A N 1
ATOM 732 C CA . GLU A 1 91 ? -26.618 26.864 4.820 1.00 45.66 91 GLU A CA 1
ATOM 733 C C . GLU A 1 91 ? -25.863 28.198 4.779 1.00 45.66 91 GLU A C 1
ATOM 735 O O . GLU A 1 91 ? -26.465 29.272 4.707 1.00 45.66 91 GLU A O 1
ATOM 740 N N . LYS A 1 92 ? -24.535 28.115 4.668 1.00 42.66 92 LYS A N 1
ATOM 741 C CA . LYS A 1 92 ? -23.782 28.963 3.738 1.00 42.66 92 LYS A CA 1
ATOM 742 C C . LYS A 1 92 ? -22.416 28.363 3.442 1.00 42.66 92 LYS A C 1
ATOM 744 O O . LYS A 1 92 ? -21.491 28.413 4.243 1.00 42.66 92 LYS A O 1
ATOM 749 N N . SER A 1 93 ? -22.331 27.810 2.238 1.00 50.78 93 SER A N 1
ATOM 750 C C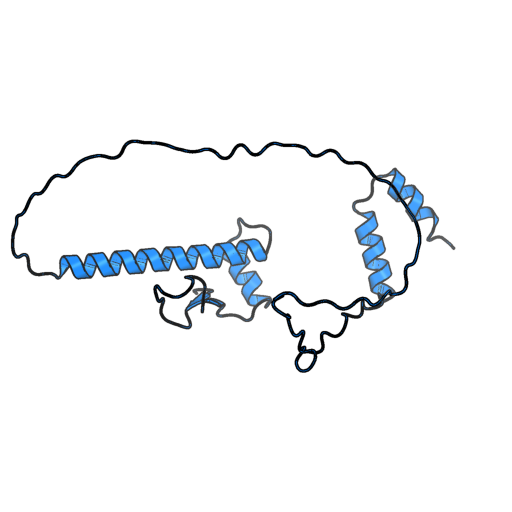A . SER A 1 93 ? -21.101 27.541 1.506 1.00 50.78 93 SER A CA 1
ATOM 751 C C . SER A 1 93 ? -20.353 28.850 1.219 1.00 50.78 93 SER A C 1
ATOM 753 O O . SER A 1 93 ? -20.965 29.797 0.717 1.00 50.78 93 SER A O 1
ATOM 755 N N . PRO A 1 94 ? -19.035 28.901 1.456 1.00 49.03 94 PRO A N 1
ATOM 756 C CA . PRO A 1 94 ? -18.153 29.793 0.722 1.00 49.03 94 PRO A CA 1
ATOM 757 C C . PRO A 1 94 ? -17.237 28.952 -0.171 1.00 49.03 94 PRO A C 1
ATOM 759 O O . PRO A 1 94 ? -16.338 28.253 0.297 1.00 49.03 94 PRO A O 1
ATOM 762 N N . GLN A 1 95 ? -17.471 29.030 -1.479 1.00 52.19 95 GLN A N 1
ATOM 763 C CA . GLN A 1 95 ? -16.520 28.572 -2.485 1.00 52.19 95 GLN A CA 1
ATOM 764 C C . GLN A 1 95 ? -15.257 29.449 -2.452 1.00 52.19 95 GLN A C 1
ATOM 766 O O . GLN A 1 95 ? -15.379 30.673 -2.535 1.00 52.19 95 GLN A O 1
ATOM 771 N N . PRO A 1 96 ? -14.043 28.877 -2.431 1.00 49.38 96 PRO A N 1
ATOM 772 C CA . PRO A 1 96 ? -12.857 29.602 -2.855 1.00 49.38 96 PRO A CA 1
ATOM 773 C C . PRO A 1 96 ? -12.737 29.546 -4.385 1.00 49.38 96 PRO A C 1
ATOM 775 O O . PRO A 1 96 ? -12.480 28.499 -4.982 1.00 49.38 96 PRO A O 1
ATOM 778 N N . ALA A 1 97 ? -12.922 30.702 -5.022 1.00 47.25 97 ALA A N 1
ATOM 779 C CA . ALA A 1 97 ? -12.614 30.929 -6.426 1.00 47.25 97 ALA A CA 1
ATOM 780 C C . ALA A 1 97 ? -11.094 30.834 -6.648 1.00 47.25 97 ALA A C 1
ATOM 782 O O . ALA A 1 97 ? -10.340 31.732 -6.279 1.00 47.25 97 ALA A O 1
ATOM 783 N N . MET A 1 98 ? -10.633 29.744 -7.263 1.00 43.34 98 MET A N 1
ATOM 784 C CA . MET A 1 98 ? -9.250 29.619 -7.724 1.00 43.34 98 MET A CA 1
ATOM 785 C C . MET A 1 98 ? -9.114 30.332 -9.072 1.00 43.34 98 MET A C 1
ATOM 787 O O . MET A 1 98 ? -9.422 29.780 -10.127 1.00 43.34 98 MET A O 1
ATOM 791 N N . GLY A 1 99 ? -8.669 31.587 -9.013 1.00 42.22 99 GLY A N 1
ATOM 792 C CA . GLY A 1 99 ? -8.253 32.362 -10.175 1.00 42.22 99 GLY A CA 1
ATOM 793 C C . GLY A 1 99 ? -7.056 31.711 -10.868 1.00 42.22 99 GLY A C 1
ATOM 794 O O . GLY A 1 99 ? -6.017 31.452 -10.263 1.00 42.22 99 GLY A O 1
ATOM 795 N N . VAL A 1 100 ? -7.221 31.447 -12.160 1.00 42.28 100 VAL A N 1
ATOM 796 C CA . VAL A 1 100 ? -6.196 30.921 -13.058 1.00 42.28 100 VAL A CA 1
ATOM 797 C C . VAL A 1 100 ? -5.450 32.101 -13.671 1.00 42.28 100 VAL A C 1
ATOM 799 O O . VAL A 1 100 ? -6.003 32.788 -14.521 1.00 42.28 100 VAL A O 1
ATOM 802 N N . HIS A 1 101 ? -4.182 32.306 -13.313 1.00 45.75 101 HIS A N 1
ATOM 803 C CA . HIS A 1 101 ? -3.265 33.123 -14.113 1.00 45.75 101 HIS A CA 1
ATOM 804 C C . HIS A 1 101 ? -1.872 32.483 -14.151 1.00 45.75 101 HIS A C 1
ATOM 806 O O . HIS A 1 101 ? -1.013 32.750 -13.317 1.00 45.75 101 HIS A O 1
ATOM 812 N N . TYR A 1 102 ? -1.639 31.643 -15.163 1.00 39.31 102 TYR A N 1
ATOM 813 C CA . TYR A 1 102 ? -0.293 31.323 -15.633 1.00 39.31 102 TYR A CA 1
ATOM 814 C C . TYR A 1 102 ? 0.067 32.298 -16.754 1.00 39.31 102 TYR A C 1
ATOM 816 O O . TYR A 1 102 ? -0.335 32.117 -17.901 1.00 39.31 102 TYR A O 1
ATOM 824 N N . SER A 1 103 ? 0.860 33.317 -16.438 1.00 49.53 103 SER A N 1
ATOM 825 C CA . SER A 1 103 ? 1.617 34.069 -17.439 1.00 49.53 103 SER A CA 1
ATOM 826 C C . SER A 1 103 ? 3.089 33.716 -17.290 1.00 49.53 103 SER A C 1
ATOM 828 O O . SER A 1 103 ? 3.771 34.172 -16.373 1.00 49.53 103 SER A O 1
ATOM 830 N N . GLY A 1 104 ? 3.583 32.875 -18.195 1.00 39.28 104 GLY A N 1
ATOM 831 C CA . GLY A 1 104 ? 5.012 32.666 -18.352 1.00 39.28 104 GLY A CA 1
ATOM 832 C C . GLY A 1 104 ? 5.681 33.903 -18.945 1.00 39.28 104 GLY A C 1
ATOM 833 O O . GLY A 1 104 ? 5.133 34.522 -19.852 1.00 39.28 104 GLY A O 1
ATOM 834 N N . ARG A 1 105 ? 6.901 34.206 -18.491 1.00 48.47 105 ARG A N 1
ATOM 835 C CA . ARG A 1 105 ? 7.941 34.872 -19.286 1.00 48.47 105 ARG A CA 1
ATOM 836 C C . ARG A 1 105 ? 9.320 34.520 -18.725 1.00 48.47 105 ARG A C 1
ATOM 838 O O . ARG A 1 105 ? 9.548 34.528 -17.523 1.00 48.47 105 ARG A O 1
ATOM 845 N N . LYS A 1 106 ? 10.213 34.165 -19.646 1.00 46.00 106 LYS A N 1
ATOM 846 C CA . LYS A 1 106 ? 11.652 33.950 -19.457 1.00 46.00 106 LYS A CA 1
ATOM 847 C C . LYS A 1 106 ? 12.359 35.311 -19.527 1.00 46.00 106 LYS A C 1
ATOM 849 O O . LYS A 1 106 ? 11.994 36.070 -20.417 1.00 46.00 106 LYS A O 1
ATOM 854 N N . SER A 1 107 ? 13.374 35.567 -18.695 1.00 43.84 107 SER A N 1
ATOM 855 C CA . SER A 1 107 ? 14.572 36.399 -18.992 1.00 43.84 107 SER A CA 1
ATOM 856 C C . SER A 1 107 ? 15.436 36.484 -17.717 1.00 43.84 107 SER A C 1
ATOM 858 O O . SER A 1 107 ? 14.904 36.849 -16.679 1.00 43.84 107 SER A O 1
ATOM 860 N N . ALA A 1 108 ? 16.626 35.883 -17.622 1.00 38.66 108 ALA A N 1
ATOM 861 C CA . ALA A 1 108 ? 17.958 36.298 -18.104 1.00 38.66 108 ALA A CA 1
ATOM 862 C C . ALA A 1 108 ? 18.665 37.392 -17.256 1.00 38.66 108 ALA A C 1
ATOM 864 O O . ALA A 1 108 ? 18.232 38.533 -17.244 1.00 38.66 108 ALA A O 1
ATOM 865 N N . ASN A 1 109 ? 19.791 36.979 -16.641 1.00 42.59 109 ASN A N 1
ATOM 866 C CA . ASN A 1 109 ? 21.047 37.682 -16.287 1.00 42.59 109 ASN A CA 1
ATOM 867 C C . ASN A 1 109 ? 21.072 39.026 -15.519 1.00 42.59 109 ASN A C 1
ATOM 869 O O . ASN A 1 109 ? 20.537 40.012 -16.001 1.00 42.59 109 ASN A O 1
ATOM 873 N N . ALA A 1 110 ? 21.888 39.067 -14.442 1.00 40.62 110 ALA A N 1
ATOM 874 C CA . ALA A 1 110 ? 22.964 40.049 -14.115 1.00 40.62 110 ALA A CA 1
ATOM 875 C C . ALA A 1 110 ? 23.261 40.023 -12.585 1.00 40.62 110 ALA A C 1
ATOM 877 O O . ALA A 1 110 ? 22.343 40.176 -11.792 1.00 40.62 110 ALA A O 1
ATOM 878 N N . MET A 1 111 ? 24.439 39.574 -12.110 1.00 37.94 111 MET A N 1
ATOM 879 C CA . MET A 1 111 ? 25.639 40.381 -11.753 1.00 37.94 111 MET A CA 1
ATOM 880 C C . MET A 1 111 ? 25.325 41.507 -10.735 1.00 37.94 111 MET A C 1
ATOM 882 O O . MET A 1 111 ? 24.696 42.481 -11.114 1.00 37.94 111 MET A O 1
ATOM 886 N N . LEU A 1 112 ? 25.611 41.381 -9.427 1.00 45.78 112 LEU A N 1
ATOM 887 C CA . LEU A 1 112 ? 26.890 41.522 -8.669 1.00 45.78 112 LEU A CA 1
ATOM 888 C C . LEU A 1 112 ? 26.742 42.698 -7.642 1.00 45.78 112 LEU A C 1
ATOM 890 O O . LEU A 1 112 ? 25.700 43.346 -7.632 1.00 45.78 112 LEU A O 1
ATOM 894 N N . PRO A 1 113 ? 27.745 42.992 -6.789 1.00 53.25 113 PRO A N 1
ATOM 895 C CA . PRO A 1 113 ? 27.860 42.674 -5.356 1.00 53.25 113 PRO A CA 1
ATOM 896 C C . PRO A 1 113 ? 27.382 43.791 -4.388 1.00 53.25 113 PRO A C 1
ATOM 898 O O . PRO A 1 113 ? 27.272 44.952 -4.781 1.00 53.25 113 PRO A O 1
ATOM 901 N N . LYS A 1 114 ? 27.243 43.502 -3.081 1.00 36.12 114 LYS A N 1
ATOM 902 C CA . LYS A 1 114 ? 27.384 44.551 -2.048 1.00 36.12 114 LYS A CA 1
ATOM 903 C C . LYS A 1 114 ? 27.837 44.007 -0.684 1.00 36.12 114 LYS A C 1
ATOM 905 O O . LYS A 1 114 ? 27.129 43.235 -0.049 1.00 36.12 114 LYS A O 1
ATOM 910 N N . GLU A 1 115 ? 29.031 44.437 -0.289 1.00 45.31 115 GLU A N 1
ATOM 911 C CA . GLU A 1 115 ? 29.672 44.316 1.031 1.00 45.31 115 GLU A CA 1
ATOM 912 C C . GLU A 1 115 ? 29.071 45.312 2.061 1.00 45.31 115 GLU A C 1
ATOM 914 O O . GLU A 1 115 ? 28.275 46.179 1.675 1.00 45.31 115 GLU A O 1
ATOM 919 N N . PRO A 1 116 ? 29.382 45.172 3.369 1.00 52.50 116 PRO A N 1
ATOM 920 C CA . PRO A 1 116 ? 28.461 45.479 4.461 1.00 52.50 116 PRO A CA 1
ATOM 921 C C . PRO A 1 116 ? 28.589 46.907 5.006 1.00 52.50 116 PRO A C 1
ATOM 923 O O . PRO A 1 116 ? 29.671 47.486 5.052 1.00 52.50 116 PRO A O 1
ATOM 926 N N . ALA A 1 117 ? 27.479 47.445 5.517 1.00 38.72 117 ALA A N 1
ATOM 927 C CA . ALA A 1 117 ? 27.472 48.647 6.343 1.00 38.72 117 ALA A CA 1
ATOM 928 C C . ALA A 1 117 ? 26.849 48.325 7.705 1.00 38.72 117 ALA A C 1
ATOM 930 O O . ALA A 1 117 ? 25.702 47.888 7.793 1.00 38.72 117 ALA A O 1
ATOM 931 N N . ALA A 1 118 ? 27.633 48.535 8.759 1.00 45.59 118 ALA A N 1
ATOM 932 C CA . ALA A 1 118 ? 27.189 48.507 10.140 1.00 45.59 118 ALA A CA 1
ATOM 933 C C . ALA A 1 118 ? 26.442 49.804 10.480 1.00 45.59 118 ALA A C 1
ATOM 935 O O . ALA A 1 118 ? 26.980 50.885 10.261 1.00 45.59 118 ALA A O 1
ATOM 936 N N . VAL A 1 119 ? 25.256 49.689 11.080 1.00 44.06 119 VAL A N 1
ATOM 937 C CA . VAL A 1 119 ? 24.694 50.687 12.002 1.00 44.06 119 VAL A CA 1
ATOM 938 C C . VAL A 1 119 ? 23.855 49.967 13.057 1.00 44.06 119 VAL A C 1
ATOM 940 O O . VAL A 1 119 ? 22.994 49.148 12.751 1.00 44.06 119 VAL A O 1
ATOM 943 N N . SER A 1 120 ? 24.179 50.262 14.311 1.00 51.16 120 SER A N 1
ATOM 944 C CA . SER A 1 120 ? 23.461 49.861 15.516 1.00 51.16 120 SER A CA 1
ATOM 945 C C . SER A 1 120 ? 22.189 50.697 15.659 1.00 51.16 120 SER A C 1
ATOM 947 O O . SER A 1 120 ? 22.263 51.908 15.453 1.00 51.16 120 SER A O 1
ATOM 949 N N . SER A 1 121 ? 21.063 50.088 16.040 1.00 44.91 121 SER A N 1
ATOM 950 C CA . SER A 1 121 ? 20.174 50.592 17.103 1.00 44.91 121 SER A CA 1
ATOM 951 C C . SER A 1 121 ? 18.992 49.647 17.324 1.00 44.91 121 SER A C 1
ATOM 953 O O . SER A 1 121 ? 18.173 49.411 16.444 1.00 44.91 121 SER A O 1
ATOM 955 N N . THR A 1 122 ? 18.997 49.087 18.528 1.00 53.81 122 THR A N 1
ATOM 956 C CA . THR A 1 122 ? 17.892 48.730 19.420 1.00 53.81 122 THR A CA 1
ATOM 957 C C . THR A 1 122 ? 16.469 48.882 18.878 1.00 53.81 122 THR A C 1
ATOM 959 O O . THR A 1 122 ? 16.001 49.996 18.704 1.00 53.81 122 THR A O 1
ATOM 962 N N . GLU A 1 123 ? 15.763 47.758 18.755 1.00 49.78 123 GLU A N 1
ATOM 963 C CA . GLU A 1 123 ? 14.369 47.560 19.182 1.00 49.78 123 GLU A CA 1
ATOM 964 C C . GLU A 1 123 ? 14.070 46.050 19.130 1.00 49.78 123 GLU A C 1
ATOM 966 O O . GLU A 1 123 ? 14.646 45.328 18.318 1.00 49.78 123 GLU A O 1
ATOM 971 N N . HIS A 1 124 ? 13.273 45.547 20.075 1.00 56.81 124 HIS A N 1
ATOM 972 C CA . HIS A 1 124 ? 13.105 44.128 20.423 1.00 56.81 124 HIS A CA 1
ATOM 973 C C . HIS A 1 124 ? 12.740 43.202 19.243 1.00 56.81 124 HIS A C 1
ATOM 975 O O . HIS A 1 124 ? 11.581 42.8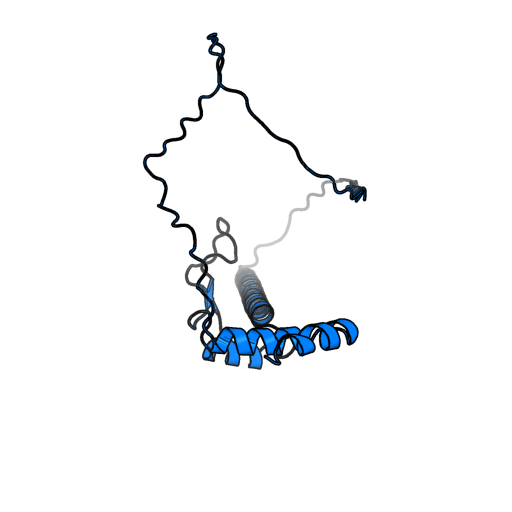60 19.025 1.00 56.81 124 HIS A O 1
ATOM 981 N N . GLY A 1 125 ? 13.751 42.729 18.517 1.00 54.59 125 GLY A N 1
ATOM 982 C CA . GLY A 1 125 ? 13.642 41.646 17.550 1.00 54.59 125 GLY A CA 1
ATOM 983 C C . GLY A 1 125 ? 13.997 40.319 18.207 1.00 54.59 125 GLY A C 1
ATOM 984 O O . GLY A 1 125 ? 15.075 40.177 18.782 1.00 54.59 125 GLY A O 1
ATOM 985 N N . LEU A 1 126 ? 13.098 39.339 18.116 1.00 64.50 126 LEU A N 1
ATOM 986 C CA . LEU A 1 126 ? 13.389 37.934 18.401 1.00 64.50 126 LEU A CA 1
ATOM 987 C C . LEU A 1 126 ? 14.649 37.526 17.625 1.00 64.50 126 LEU A C 1
ATOM 989 O O . LEU A 1 126 ? 14.608 37.341 16.409 1.00 64.50 126 LEU A O 1
ATOM 993 N N . TYR A 1 127 ? 15.780 37.410 18.31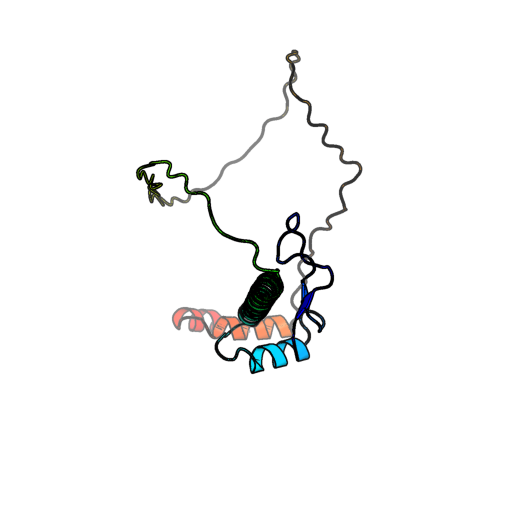5 1.00 58.38 127 TYR A N 1
ATOM 994 C CA . TYR A 1 127 ? 16.982 36.863 17.714 1.00 58.38 127 TYR A CA 1
ATOM 995 C C . TYR A 1 127 ? 16.766 35.352 17.573 1.00 58.38 127 TYR A C 1
ATOM 997 O O . TYR A 1 127 ? 16.656 34.615 18.550 1.00 58.38 127 TYR A O 1
ATOM 1005 N N . VAL A 1 128 ? 16.651 34.874 16.336 1.00 66.25 128 VAL A N 1
ATOM 1006 C CA . VAL A 1 128 ? 16.724 33.440 16.053 1.00 66.25 128 VAL A CA 1
ATOM 1007 C C . VAL A 1 128 ? 18.201 33.071 16.085 1.00 66.25 128 VAL A C 1
ATOM 1009 O O . VAL A 1 128 ? 18.925 33.273 15.110 1.00 66.25 128 VAL A O 1
ATOM 1012 N N . THR A 1 129 ? 18.675 32.562 17.221 1.00 54.88 129 THR A N 1
ATOM 1013 C CA . THR A 1 129 ? 20.014 31.976 17.313 1.00 54.88 129 THR A CA 1
ATOM 1014 C C . THR A 1 129 ? 20.042 30.711 16.456 1.00 54.88 129 THR A C 1
ATOM 1016 O O . THR A 1 129 ? 19.594 29.649 16.887 1.00 54.88 129 THR A O 1
ATOM 1019 N N . PHE A 1 130 ? 20.560 30.801 15.228 1.00 56.81 130 PHE A N 1
ATOM 1020 C CA . PHE A 1 130 ? 20.911 29.621 14.438 1.00 56.81 130 PHE A CA 1
ATOM 1021 C C . PHE A 1 130 ? 22.086 28.916 15.122 1.00 56.81 130 PHE A C 1
ATOM 1023 O O . PHE A 1 130 ? 23.253 29.236 14.905 1.00 56.81 130 PHE A O 1
ATOM 1030 N N . ASN A 1 131 ? 21.771 27.972 16.005 1.00 64.25 131 ASN A N 1
ATOM 1031 C CA . ASN A 1 131 ? 22.766 27.155 16.678 1.00 64.25 131 ASN A CA 1
ATOM 1032 C C . ASN A 1 131 ? 23.288 26.096 15.687 1.00 64.25 131 ASN A C 1
ATOM 1034 O O . ASN A 1 131 ? 22.650 25.072 15.459 1.00 64.25 131 ASN A O 1
ATOM 1038 N N . LEU A 1 132 ? 24.441 26.367 15.066 1.00 59.72 132 LEU A N 1
ATOM 1039 C CA . LEU A 1 132 ? 25.122 25.488 14.097 1.00 59.72 132 LEU A CA 1
ATOM 1040 C C . LEU A 1 132 ? 25.708 24.211 14.725 1.00 59.72 132 LEU A C 1
ATOM 1042 O O . LEU A 1 132 ? 26.221 23.357 14.008 1.00 59.72 132 LEU A O 1
ATOM 1046 N N . SER A 1 133 ? 25.641 24.064 16.049 1.00 64.69 133 SER A N 1
ATOM 1047 C CA . SER A 1 133 ? 26.406 23.044 16.773 1.00 64.69 133 SER A CA 1
ATOM 1048 C C . SER A 1 133 ? 25.891 21.613 16.581 1.00 64.69 133 SER A C 1
ATOM 1050 O O . SER A 1 133 ? 26.642 20.679 16.824 1.00 64.69 133 SER A O 1
ATOM 1052 N N . ASN A 1 134 ? 24.644 21.428 16.123 1.00 61.19 134 ASN A N 1
ATOM 1053 C CA . ASN A 1 134 ? 24.000 20.111 16.009 1.00 61.19 134 ASN A CA 1
ATOM 1054 C C . ASN A 1 134 ? 23.258 19.913 14.673 1.00 61.19 134 ASN A C 1
ATOM 1056 O O . ASN A 1 134 ? 22.134 19.409 14.655 1.00 61.19 134 ASN A O 1
ATOM 1060 N N . GLN A 1 135 ? 23.850 20.302 13.540 1.00 63.09 135 GLN A N 1
ATOM 1061 C CA . GLN A 1 135 ? 23.335 19.818 12.254 1.00 63.09 135 GLN A CA 1
ATOM 1062 C C . GLN A 1 135 ? 23.826 18.381 12.012 1.00 63.09 135 GLN A C 1
ATOM 1064 O O . GLN A 1 135 ? 25.036 18.140 12.071 1.00 63.09 135 GLN A O 1
ATOM 1069 N N . PRO A 1 136 ? 22.935 17.415 11.708 1.00 62.75 136 PRO A N 1
ATOM 1070 C CA . PRO A 1 136 ? 23.355 16.176 11.071 1.00 62.75 136 PRO A CA 1
ATOM 1071 C C . PRO A 1 136 ? 24.138 16.563 9.821 1.00 62.75 136 PRO A C 1
ATOM 1073 O O . PRO A 1 136 ?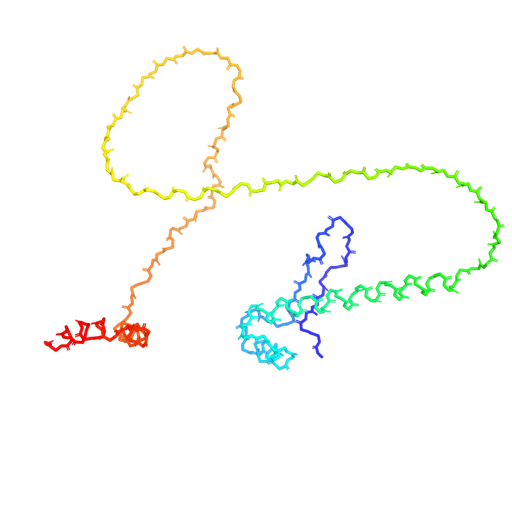 23.658 17.365 9.021 1.00 62.75 136 PRO A O 1
ATOM 1076 N N . MET A 1 137 ? 25.357 16.049 9.672 1.00 65.56 137 MET A N 1
ATOM 1077 C CA . MET A 1 137 ? 26.181 16.352 8.508 1.00 65.56 137 MET A CA 1
ATOM 1078 C C . MET A 1 137 ? 25.504 15.749 7.268 1.00 65.56 137 MET A C 1
ATOM 1080 O O . MET A 1 137 ? 25.697 14.577 6.942 1.00 65.56 137 MET A O 1
ATOM 1084 N N . GLU A 1 138 ? 24.652 16.525 6.599 1.00 70.56 138 GLU A N 1
ATOM 1085 C CA . GLU A 1 138 ? 24.075 16.138 5.321 1.00 70.56 138 GLU A CA 1
ATOM 1086 C C . GLU A 1 138 ? 25.193 16.177 4.284 1.00 70.56 138 GLU A C 1
ATOM 1088 O O . GLU A 1 138 ? 25.573 17.223 3.756 1.00 70.56 138 GLU A O 1
ATOM 1093 N N . PHE A 1 139 ? 25.784 15.015 4.013 1.00 74.00 139 PHE A N 1
ATOM 1094 C CA . PHE A 1 139 ? 26.758 14.913 2.942 1.00 74.00 139 PHE A CA 1
ATOM 1095 C C . PHE A 1 139 ? 26.044 15.130 1.605 1.00 74.00 139 PHE A C 1
ATOM 1097 O O . PHE A 1 139 ? 25.085 14.413 1.303 1.00 74.00 139 PHE A O 1
ATOM 1104 N N . PRO A 1 140 ? 26.524 16.054 0.754 1.00 78.31 140 PRO A N 1
ATOM 1105 C CA . PRO A 1 140 ? 25.945 16.245 -0.563 1.00 78.31 140 PRO A CA 1
ATOM 1106 C C . PRO A 1 140 ? 26.018 14.927 -1.337 1.00 78.31 140 PRO A C 1
ATOM 1108 O O . PRO A 1 140 ? 27.097 14.354 -1.529 1.00 78.31 140 PRO A O 1
ATOM 1111 N N . HIS A 1 141 ? 24.861 14.436 -1.785 1.00 78.19 141 HIS A N 1
ATOM 1112 C CA . HIS A 1 141 ? 24.773 13.204 -2.560 1.00 78.19 141 HIS A CA 1
ATOM 1113 C C . HIS A 1 141 ? 25.643 13.309 -3.820 1.00 78.19 141 HIS A C 1
ATOM 1115 O O . HIS A 1 141 ? 25.317 14.005 -4.786 1.00 78.19 141 HIS A O 1
ATOM 1121 N N . LYS A 1 142 ? 26.768 12.587 -3.834 1.00 83.69 142 LYS A N 1
ATOM 1122 C CA . LYS A 1 142 ? 27.654 12.533 -4.999 1.00 83.69 142 LYS A CA 1
ATOM 1123 C C . LYS A 1 142 ? 26.970 11.734 -6.105 1.00 83.69 142 LYS A C 1
ATOM 1125 O O . LYS A 1 142 ? 26.680 10.548 -5.954 1.00 83.69 142 LYS A O 1
ATOM 1130 N N . ARG A 1 143 ? 26.736 12.374 -7.254 1.00 85.88 143 ARG A N 1
ATOM 1131 C CA . ARG A 1 143 ? 26.223 11.685 -8.446 1.00 85.88 143 ARG A CA 1
ATOM 1132 C C . ARG A 1 143 ? 27.284 10.708 -8.953 1.00 85.88 143 ARG A C 1
ATOM 1134 O O . ARG A 1 143 ? 28.375 11.121 -9.346 1.00 85.88 143 ARG A O 1
ATOM 1141 N N . ARG A 1 144 ? 26.953 9.415 -8.979 1.00 90.19 144 ARG A N 1
ATOM 1142 C CA . ARG A 1 144 ? 27.807 8.369 -9.556 1.00 90.19 144 ARG A CA 1
ATOM 1143 C C . ARG A 1 144 ? 28.082 8.649 -11.038 1.00 90.19 144 ARG A C 1
ATOM 1145 O O . ARG A 1 144 ? 27.188 9.056 -11.782 1.00 90.19 144 ARG A O 1
ATOM 1152 N N . LYS A 1 145 ? 29.319 8.405 -11.480 1.00 92.44 145 LYS A N 1
ATOM 1153 C CA . LYS A 1 145 ? 29.670 8.409 -12.906 1.00 92.44 145 LYS A CA 1
ATOM 1154 C C . LYS A 1 145 ? 29.115 7.141 -13.558 1.00 92.44 145 LYS A C 1
ATOM 1156 O O . LYS A 1 145 ? 29.276 6.048 -13.031 1.00 92.44 145 LYS A O 1
ATOM 1161 N N . MET A 1 146 ? 28.445 7.308 -14.692 1.00 93.56 146 MET A N 1
ATOM 1162 C CA . MET A 1 146 ? 27.859 6.203 -15.446 1.00 93.56 146 MET A CA 1
ATOM 1163 C C . MET A 1 146 ? 28.963 5.327 -16.055 1.00 93.56 146 MET A C 1
ATOM 1165 O O . MET A 1 146 ? 29.875 5.856 -16.702 1.00 93.56 146 MET A O 1
ATOM 1169 N N . ASN A 1 147 ? 28.863 4.009 -15.885 1.00 95.25 147 ASN A N 1
ATOM 1170 C CA . ASN A 1 147 ? 29.798 3.052 -16.480 1.00 95.25 147 ASN A CA 1
ATOM 1171 C C . ASN A 1 147 ? 29.581 2.962 -18.006 1.00 95.25 147 ASN A C 1
ATOM 1173 O O . ASN A 1 147 ? 28.504 3.314 -18.492 1.00 95.25 147 ASN A O 1
ATOM 1177 N N . PRO A 1 148 ? 30.560 2.495 -18.804 1.00 93.62 148 PRO A N 1
ATOM 1178 C CA . PRO A 1 148 ? 30.419 2.416 -20.265 1.00 93.62 148 PRO A CA 1
ATOM 1179 C C . PRO A 1 148 ? 29.200 1.601 -20.727 1.00 93.62 148 PRO A C 1
ATOM 1181 O O . PRO A 1 148 ? 28.480 2.010 -21.638 1.00 93.62 148 PRO A O 1
ATOM 1184 N N . THR A 1 149 ? 28.915 0.493 -20.041 1.00 90.62 149 THR A N 1
ATOM 1185 C CA . THR A 1 149 ? 27.745 -0.363 -20.288 1.00 90.62 149 THR A CA 1
ATOM 1186 C C . THR A 1 149 ? 26.429 0.372 -20.030 1.00 90.62 149 THR A C 1
ATOM 1188 O O . THR A 1 149 ? 25.501 0.308 -20.835 1.00 90.62 149 THR A O 1
ATOM 1191 N N . GLU A 1 150 ? 26.369 1.140 -18.946 1.00 91.50 150 GLU A N 1
ATOM 1192 C CA . GLU A 1 150 ? 25.218 1.971 -18.593 1.00 91.50 150 GLU A CA 1
ATOM 1193 C C . GLU A 1 150 ? 25.040 3.151 -19.554 1.00 91.50 150 GLU A C 1
ATOM 1195 O O . GLU A 1 150 ? 23.915 3.508 -19.892 1.00 91.50 150 GLU A O 1
ATOM 1200 N N . LYS A 1 151 ? 26.137 3.732 -20.058 1.00 93.25 151 LYS A N 1
ATOM 1201 C CA . LYS A 1 151 ? 26.078 4.763 -21.107 1.00 93.25 151 LYS A CA 1
ATOM 1202 C C . LYS A 1 151 ? 25.451 4.202 -22.375 1.00 93.25 151 LYS A C 1
ATOM 1204 O O . LYS A 1 151 ? 24.594 4.856 -22.967 1.00 93.25 151 LYS A O 1
ATOM 1209 N N . ALA A 1 152 ? 25.833 2.989 -22.771 1.00 88.25 152 ALA A N 1
ATOM 1210 C CA . ALA A 1 152 ? 25.268 2.328 -23.940 1.00 88.25 152 ALA A CA 1
ATOM 1211 C C . ALA A 1 152 ? 23.776 1.999 -23.751 1.00 88.25 152 ALA A C 1
ATOM 1213 O O . ALA A 1 152 ? 22.966 2.275 -24.639 1.00 88.25 152 ALA A O 1
ATOM 1214 N N . SER A 1 153 ? 23.384 1.464 -22.590 1.00 87.81 153 SER A N 1
ATOM 1215 C CA . SER A 1 153 ? 21.975 1.165 -22.303 1.00 87.81 153 SER A CA 1
ATOM 1216 C C . SER A 1 153 ? 21.121 2.437 -22.238 1.00 87.81 153 SER A C 1
ATOM 1218 O O . SER A 1 153 ? 20.046 2.475 -22.838 1.00 87.81 153 SER A O 1
ATOM 1220 N N . TYR A 1 154 ? 21.632 3.508 -21.623 1.00 90.19 154 TYR A N 1
ATOM 1221 C CA . TYR A 1 154 ? 20.985 4.819 -21.583 1.00 90.19 154 TYR A CA 1
ATOM 1222 C C . TYR A 1 154 ? 20.810 5.432 -22.980 1.00 90.19 154 TYR A C 1
ATOM 1224 O O . TYR A 1 154 ? 19.746 5.963 -23.298 1.00 90.19 154 TYR A O 1
ATOM 1232 N N . LYS A 1 155 ? 21.819 5.326 -23.858 1.00 88.06 155 LYS A N 1
ATOM 1233 C CA . LYS A 1 155 ? 21.696 5.751 -25.264 1.00 88.06 155 LYS A CA 1
ATOM 1234 C C . LYS A 1 155 ? 20.568 4.994 -25.976 1.00 88.06 155 LYS A C 1
ATOM 1236 O O . LYS A 1 155 ? 19.727 5.622 -26.622 1.00 88.06 155 LYS A O 1
ATOM 1241 N N . ARG A 1 156 ? 20.502 3.665 -25.811 1.00 85.12 156 ARG A N 1
ATOM 1242 C CA . ARG A 1 156 ? 19.462 2.816 -26.423 1.00 85.12 156 ARG A CA 1
ATOM 1243 C C . ARG A 1 156 ? 18.062 3.176 -25.936 1.00 85.12 156 ARG A C 1
ATOM 1245 O O . ARG A 1 156 ? 17.158 3.315 -26.754 1.00 85.12 156 ARG A O 1
ATOM 1252 N N . THR A 1 157 ? 17.857 3.348 -24.630 1.00 86.44 157 THR A N 1
ATOM 1253 C CA . THR A 1 157 ? 16.535 3.711 -24.089 1.00 86.44 157 THR A CA 1
ATOM 1254 C C . THR A 1 157 ? 16.107 5.103 -24.542 1.00 86.44 157 THR A C 1
ATOM 1256 O O . THR A 1 157 ? 14.962 5.285 -24.952 1.00 86.44 157 THR A O 1
ATOM 1259 N N . ARG A 1 158 ? 17.033 6.065 -24.579 1.00 84.88 158 ARG A N 1
ATOM 1260 C CA . ARG A 1 158 ? 16.766 7.431 -25.047 1.00 84.88 158 ARG A CA 1
ATOM 1261 C C . ARG A 1 158 ? 16.408 7.507 -26.535 1.00 84.88 158 ARG A C 1
ATOM 1263 O O . ARG A 1 158 ? 15.713 8.437 -26.938 1.00 84.88 158 ARG A O 1
ATOM 1270 N N . ALA A 1 159 ? 16.861 6.552 -27.346 1.00 82.56 159 ALA A N 1
ATOM 1271 C CA . ALA A 1 159 ? 16.512 6.470 -28.763 1.00 82.56 159 ALA A CA 1
ATOM 1272 C C . ALA A 1 159 ? 15.089 5.927 -29.006 1.00 82.56 159 ALA A C 1
ATOM 1274 O O . ALA A 1 159 ? 14.447 6.337 -29.971 1.00 82.56 159 ALA A O 1
ATOM 1275 N N . LYS A 1 160 ? 14.568 5.058 -28.123 1.00 83.94 160 LYS A N 1
ATOM 1276 C CA . LYS A 1 160 ? 13.241 4.425 -28.284 1.00 83.94 160 LYS A CA 1
ATOM 1277 C C . LYS A 1 160 ? 12.084 5.429 -28.301 1.00 83.94 160 LYS A C 1
ATOM 1279 O O . LYS A 1 160 ? 11.138 5.235 -29.049 1.00 83.94 160 LYS A O 1
ATOM 1284 N N . GLY A 1 161 ? 12.172 6.497 -27.507 1.00 82.88 161 GLY A N 1
ATOM 1285 C CA . GLY A 1 161 ? 11.144 7.547 -27.426 1.00 82.88 161 GLY A CA 1
ATOM 1286 C C . GLY A 1 161 ? 11.415 8.780 -28.292 1.00 82.88 161 GLY A C 1
ATOM 1287 O O . GLY A 1 161 ? 10.730 9.787 -28.147 1.00 82.88 161 GLY A O 1
ATOM 1288 N N . ALA A 1 162 ? 12.449 8.756 -29.137 1.00 85.62 162 ALA A N 1
ATOM 1289 C CA . ALA A 1 162 ? 12.791 9.902 -29.970 1.00 85.62 162 ALA A CA 1
ATOM 1290 C C . ALA A 1 162 ? 11.895 9.965 -31.218 1.00 85.62 162 ALA A C 1
ATOM 1292 O O . ALA A 1 162 ? 11.603 8.939 -31.830 1.00 85.62 162 ALA A O 1
ATOM 1293 N N . CYS A 1 163 ? 11.511 11.172 -31.638 1.00 89.62 163 CYS A N 1
ATOM 1294 C CA . CYS A 1 163 ? 10.922 11.376 -32.961 1.00 89.62 163 CYS A CA 1
ATOM 1295 C C . CYS A 1 163 ? 11.954 11.097 -34.070 1.00 89.62 163 CYS A C 1
ATOM 1297 O O . CYS A 1 163 ? 13.164 11.041 -33.820 1.00 89.62 163 CYS A O 1
ATOM 1299 N N . ASP A 1 164 ? 11.497 10.935 -35.310 1.00 84.81 164 ASP A N 1
ATOM 1300 C CA . ASP A 1 164 ? 12.366 10.468 -36.396 1.00 84.81 164 ASP A CA 1
ATOM 1301 C C . ASP A 1 164 ? 13.458 11.471 -36.790 1.00 84.81 164 ASP A C 1
ATOM 1303 O O . ASP A 1 164 ? 14.570 11.061 -37.131 1.00 84.81 164 ASP A O 1
ATOM 1307 N N . SER A 1 165 ? 13.210 12.776 -36.647 1.00 85.81 165 SER A N 1
ATOM 1308 C CA . SER A 1 165 ? 14.249 13.804 -36.803 1.00 85.81 165 SER A CA 1
ATOM 1309 C C . SER A 1 165 ? 15.344 13.663 -35.737 1.00 85.81 165 SER A C 1
ATOM 1311 O O . SER A 1 165 ? 16.535 13.643 -36.059 1.00 85.81 165 SER A O 1
ATOM 1313 N N . CYS A 1 166 ? 14.952 13.457 -34.475 1.00 84.62 166 CYS A N 1
ATOM 1314 C CA . CYS A 1 166 ? 15.878 13.246 -33.364 1.00 84.62 166 CYS A CA 1
ATOM 1315 C C . CYS A 1 166 ? 16.673 11.940 -33.488 1.00 84.62 166 CYS A C 1
ATOM 1317 O O . CYS A 1 166 ? 17.827 11.895 -33.062 1.00 84.62 166 CYS A O 1
ATOM 1319 N N . LYS A 1 167 ? 16.087 10.876 -34.051 1.00 81.75 167 LYS A N 1
ATOM 1320 C CA . LYS A 1 167 ? 16.806 9.620 -34.318 1.00 81.75 167 LYS A CA 1
ATOM 1321 C C . LYS A 1 167 ? 17.914 9.841 -35.348 1.00 81.75 167 LYS A C 1
ATOM 1323 O O . LYS A 1 167 ? 19.067 9.522 -35.074 1.00 81.75 167 LYS A O 1
ATOM 1328 N N . ARG A 1 168 ? 17.592 10.455 -36.492 1.00 80.38 168 ARG A N 1
ATOM 1329 C CA . ARG A 1 168 ? 18.547 10.693 -37.591 1.00 80.38 168 ARG A CA 1
ATOM 1330 C C . ARG A 1 168 ? 19.732 11.563 -37.163 1.00 80.38 168 ARG A C 1
ATOM 1332 O O . ARG A 1 168 ? 20.866 11.268 -37.521 1.00 80.38 168 ARG A O 1
ATOM 1339 N N . GLN A 1 169 ? 19.485 12.589 -36.349 1.00 75.56 169 GLN A N 1
ATOM 1340 C CA . GLN A 1 169 ? 20.544 13.467 -35.839 1.00 75.56 169 GLN A CA 1
ATOM 1341 C C . GLN A 1 169 ? 21.462 12.780 -34.818 1.00 75.56 169 GLN A C 1
ATOM 1343 O O . GLN A 1 169 ? 22.655 13.064 -34.783 1.00 75.56 169 GLN A O 1
ATOM 1348 N N . LYS A 1 170 ? 20.932 11.867 -33.994 1.00 68.50 170 LYS A N 1
ATOM 1349 C CA . LYS A 1 170 ? 21.703 11.202 -32.929 1.00 68.50 170 LYS A CA 1
ATOM 1350 C C . LYS A 1 170 ? 22.488 9.982 -33.403 1.00 68.50 170 LYS A C 1
ATOM 1352 O O . LYS A 1 170 ? 23.501 9.666 -32.796 1.00 68.50 170 LYS A O 1
ATOM 1357 N N . VAL A 1 171 ? 22.049 9.321 -34.474 1.00 64.44 171 VAL A N 1
ATOM 1358 C CA . VAL A 1 171 ? 22.746 8.156 -35.050 1.00 64.44 171 VAL A CA 1
ATOM 1359 C C . VAL A 1 171 ? 24.047 8.560 -35.754 1.00 64.44 171 VAL A C 1
ATOM 1361 O O . VAL A 1 171 ? 25.012 7.807 -35.725 1.00 64.44 171 VAL A O 1
ATOM 1364 N N . LYS A 1 172 ? 24.118 9.772 -36.324 1.00 61.38 172 LYS A N 1
ATOM 1365 C CA . LYS A 1 172 ? 25.292 10.238 -37.084 1.00 61.38 172 LYS A CA 1
ATOM 1366 C C . LYS A 1 172 ? 26.568 10.400 -36.237 1.00 61.38 172 LYS A C 1
ATOM 1368 O O . LYS A 1 172 ? 27.646 10.505 -36.802 1.00 61.38 172 LYS A O 1
ATOM 1373 N N . VAL A 1 173 ? 26.460 10.426 -34.907 1.00 57.34 173 VAL A N 1
ATOM 1374 C CA . VAL A 1 173 ? 27.573 10.766 -33.999 1.00 57.34 173 VAL A CA 1
ATOM 1375 C C . VAL A 1 173 ? 28.273 9.527 -33.409 1.00 57.34 173 VAL A C 1
ATOM 1377 O O . VAL A 1 173 ? 29.291 9.673 -32.749 1.00 57.34 173 VAL A O 1
ATOM 1380 N N . ASP A 1 174 ? 27.770 8.311 -33.654 1.00 55.81 174 ASP A N 1
ATOM 1381 C CA . ASP A 1 174 ? 28.363 7.066 -33.126 1.00 55.81 174 ASP A CA 1
ATOM 1382 C C . ASP A 1 174 ? 29.155 6.261 -34.195 1.00 55.81 174 ASP A C 1
ATOM 1384 O O . ASP A 1 174 ? 29.510 5.111 -33.952 1.00 55.81 174 ASP A O 1
ATOM 1388 N N . ILE A 1 175 ? 29.445 6.851 -35.367 1.00 47.41 175 ILE A N 1
ATOM 1389 C CA . ILE A 1 175 ? 30.351 6.290 -36.392 1.00 47.41 175 ILE A CA 1
ATOM 1390 C C . ILE A 1 175 ? 31.597 7.181 -36.476 1.00 47.41 175 ILE A C 1
ATOM 1392 O O . ILE A 1 175 ? 31.663 8.046 -37.345 1.00 47.41 175 ILE A O 1
ATOM 1396 N N . LEU A 1 176 ? 32.534 7.004 -35.544 1.00 39.53 176 LEU A N 1
ATOM 1397 C CA . LEU A 1 176 ? 33.954 7.373 -35.630 1.00 39.53 176 LEU A CA 1
ATOM 1398 C C . LEU A 1 176 ? 34.727 6.507 -34.631 1.00 39.53 176 LEU A C 1
ATOM 1400 O O . LEU A 1 176 ? 34.275 6.430 -33.464 1.00 39.53 176 LEU A O 1
#

Organism: Cochliobolus heterostrophus (strain C4 / ATCC 48331 / race T) (NCBI:txid665024)

Sequence (176 aa):
MDTIKRVRPTSDDEEPWKGLEFNQRFGSDRLYDELKKKYPQYTCLRQRQHAAVIAFLQQELQVMAKKEAALEASAPKQGEENSISLLQGVEKSPQPAMGVHYSGRKSANAMLPKEPAAVSSTEHGLYVTFNLSNQPMEFPHKRRKMNPTEKASYKRTRAKGACDSCKRQKVKVDIL

Foldseek 3Di:
DQQKDAPDDDDPVDDRCPRIDGPDDPPDPVSQVVLCVVCVVDDDPVVSVVVSSVVVVVVVVVVVVVVVVVVVVPDDDDDDDDDDDDDDDDDDDDDDDDDDDDDDDDDDDDDDDDDDDDDDDDDDDDDPPPPPPDDDPPDPDDDDDQDPVRVVVVLVVVLVPDDPVRNVVSVVPPPD